Protein AF-A0A7W1HVK2-F1 (afdb_monomer)

Secondary structure (DSSP, 8-state):
-PPPEEEEEEESS-HHHHHHHHHHHHT-SSPEEEEEEEESS--SSHHHHHHTTGGGSEEEE-----TT--

Sequence (70 aa):
MNRTVSVVIPVYNHGCFLGGAIESALAQTYPIAEIIVVDDGSTDNTKKVVAAFGEKVCYIKQENSGVRAA

Mean predicted aligned error: 5.18 Å

pLDDT: mean 89.94, std 14.13, range [46.66, 98.25]

Radius of gyration: 12.38 Å; Cα contacts (8 Å, |Δi|>4): 107; chains: 1; bounding box: 27×20×38 Å

Structure (mmCIF, N/CA/C/O backbone):
data_AF-A0A7W1HVK2-F1
#
_entry.id   AF-A0A7W1HVK2-F1
#
loop_
_atom_site.group_PDB
_atom_site.id
_atom_site.type_symbol
_atom_site.label_atom_id
_atom_site.label_alt_id
_atom_site.label_comp_id
_atom_site.label_asym_id
_atom_site.label_entity_id
_atom_site.label_seq_id
_atom_site.pdbx_PDB_ins_code
_atom_site.Cartn_x
_atom_site.Cartn_y
_atom_site.Cartn_z
_atom_site.occupancy
_atom_site.B_iso_or_equiv
_atom_site.auth_seq_id
_atom_site.auth_comp_id
_atom_site.auth_asym_id
_atom_site.auth_atom_id
_atom_site.pdbx_PDB_model_num
ATOM 1 N N . MET A 1 1 ? -3.629 11.112 27.689 1.00 49.12 1 MET A N 1
ATOM 2 C CA . MET A 1 1 ? -2.818 11.067 26.454 1.00 49.12 1 MET A CA 1
ATOM 3 C C . MET A 1 1 ? -3.168 9.779 25.722 1.00 49.12 1 MET A C 1
ATOM 5 O O . MET A 1 1 ? -2.693 8.729 26.140 1.00 49.12 1 MET A O 1
ATOM 9 N N . ASN A 1 2 ? -4.037 9.824 24.708 1.00 64.56 2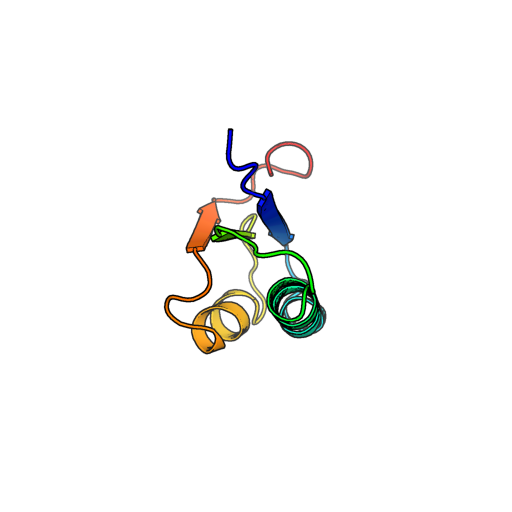 ASN A N 1
ATOM 10 C CA . ASN A 1 2 ? -4.228 8.658 23.840 1.00 64.56 2 ASN A CA 1
ATOM 11 C C . ASN A 1 2 ? -2.963 8.501 22.997 1.00 64.56 2 ASN A C 1
ATOM 13 O O . ASN A 1 2 ? -2.603 9.419 22.266 1.00 64.56 2 ASN A O 1
ATOM 17 N N . ARG A 1 3 ? -2.263 7.373 23.135 1.00 73.12 3 ARG A N 1
ATOM 18 C CA . ARG A 1 3 ? -1.142 7.044 22.252 1.00 73.12 3 ARG A CA 1
ATOM 19 C C . ARG A 1 3 ? -1.707 6.503 20.946 1.00 73.12 3 ARG A C 1
ATOM 21 O O . ARG A 1 3 ? -2.382 5.477 20.953 1.00 73.12 3 ARG A O 1
ATOM 28 N N . THR A 1 4 ? -1.436 7.186 19.849 1.00 87.81 4 THR A N 1
ATOM 29 C CA . THR A 1 4 ? -1.720 6.715 18.493 1.00 87.81 4 THR A CA 1
ATOM 30 C C . THR A 1 4 ? -0.468 6.076 17.902 1.00 87.81 4 THR A C 1
ATOM 32 O O . THR A 1 4 ? 0.650 6.466 18.240 1.00 87.81 4 THR A O 1
ATOM 35 N N . VAL A 1 5 ? -0.655 5.068 17.050 1.00 93.81 5 VAL A N 1
ATOM 36 C CA . VAL A 1 5 ? 0.428 4.386 16.331 1.00 93.81 5 VAL A CA 1
ATOM 37 C C . VAL A 1 5 ? 0.220 4.597 14.839 1.00 93.81 5 VAL A C 1
ATOM 39 O O . VAL A 1 5 ? -0.867 4.321 14.333 1.00 93.81 5 VAL A O 1
ATOM 42 N N . SER A 1 6 ? 1.263 5.054 14.155 1.00 95.44 6 SER A N 1
ATOM 43 C CA . SER A 1 6 ? 1.324 5.137 12.695 1.00 95.44 6 SER A CA 1
ATOM 44 C C . SER A 1 6 ? 2.245 4.029 12.184 1.00 95.44 6 SER A C 1
ATOM 46 O O . SER A 1 6 ? 3.318 3.809 12.749 1.00 95.44 6 SER A O 1
ATOM 48 N N . VAL A 1 7 ? 1.830 3.319 11.135 1.00 97.00 7 VAL A N 1
ATOM 49 C CA . VAL A 1 7 ? 2.628 2.255 10.508 1.00 97.00 7 VAL A CA 1
ATOM 50 C C . VAL A 1 7 ? 3.165 2.760 9.176 1.00 97.00 7 VAL A C 1
ATOM 52 O O . VAL A 1 7 ? 2.385 3.073 8.281 1.00 97.00 7 VAL A O 1
ATOM 55 N N . VAL A 1 8 ? 4.489 2.820 9.033 1.00 97.38 8 VAL A N 1
ATOM 56 C CA . VAL A 1 8 ? 5.157 3.211 7.782 1.00 97.38 8 VAL A CA 1
ATOM 57 C C . VAL A 1 8 ? 5.749 1.970 7.115 1.00 97.38 8 VAL A C 1
ATOM 59 O O . VAL A 1 8 ? 6.473 1.211 7.757 1.00 97.38 8 VAL A O 1
ATOM 62 N N . ILE A 1 9 ? 5.428 1.757 5.838 1.00 97.38 9 ILE A N 1
ATOM 63 C CA . ILE A 1 9 ? 5.860 0.605 5.038 1.00 97.38 9 ILE A CA 1
ATOM 64 C C . ILE A 1 9 ? 6.640 1.123 3.817 1.00 97.38 9 ILE A C 1
ATOM 66 O O . ILE A 1 9 ? 6.022 1.462 2.801 1.00 97.38 9 ILE A O 1
ATOM 70 N N . PRO A 1 10 ? 7.979 1.212 3.886 1.00 96.44 10 PRO A N 1
ATOM 71 C CA . PRO A 1 10 ? 8.794 1.518 2.719 1.00 96.44 10 PRO A CA 1
ATOM 72 C C . PRO A 1 10 ? 8.793 0.328 1.752 1.00 96.44 10 PRO A C 1
ATOM 74 O O . PRO A 1 10 ? 8.868 -0.832 2.167 1.00 96.44 10 PRO A O 1
ATOM 77 N N . VAL A 1 11 ? 8.701 0.601 0.453 1.00 95.94 11 VAL A N 1
ATOM 78 C CA . VAL A 1 11 ? 8.639 -0.432 -0.583 1.00 95.94 11 VAL A CA 1
ATOM 79 C C . VAL A 1 11 ? 9.361 0.009 -1.856 1.00 95.94 11 VAL A C 1
ATOM 81 O O . VAL A 1 11 ? 9.253 1.148 -2.296 1.00 95.94 11 VAL A O 1
ATOM 84 N N . TYR A 1 12 ? 10.094 -0.922 -2.466 1.00 95.56 12 TYR A N 1
ATOM 85 C CA . TYR A 1 12 ? 10.659 -0.771 -3.806 1.00 95.56 12 TYR A CA 1
ATOM 86 C C . TYR A 1 12 ? 10.676 -2.129 -4.505 1.00 95.56 12 TYR A C 1
ATOM 88 O O . TYR A 1 12 ? 11.415 -3.018 -4.090 1.00 95.56 12 TYR A O 1
ATOM 96 N N . ASN A 1 13 ? 9.864 -2.317 -5.542 1.00 95.31 13 ASN A N 1
ATOM 97 C CA . ASN A 1 13 ? 9.747 -3.567 -6.301 1.00 95.31 13 ASN A CA 1
ATOM 98 C C . ASN A 1 13 ? 9.434 -4.822 -5.452 1.00 95.31 13 ASN A C 1
ATOM 100 O O . ASN A 1 13 ? 9.959 -5.904 -5.712 1.00 95.31 13 ASN A O 1
ATOM 104 N N . HIS A 1 14 ? 8.606 -4.672 -4.412 1.00 96.12 14 HIS A N 1
ATOM 105 C CA . HIS A 1 14 ? 8.173 -5.769 -3.530 1.00 96.12 14 HIS A CA 1
ATOM 106 C C . HIS A 1 14 ? 6.640 -5.869 -3.442 1.00 96.12 14 HIS A C 1
ATOM 108 O O . HIS A 1 14 ? 6.078 -6.231 -2.403 1.00 96.12 14 HIS A O 1
ATOM 114 N N . GLY A 1 15 ? 5.938 -5.580 -4.541 1.00 94.75 15 GLY A N 1
ATOM 115 C CA . GLY A 1 15 ? 4.476 -5.600 -4.584 1.00 94.75 15 GLY A CA 1
ATOM 116 C C . GLY A 1 15 ? 3.873 -6.950 -4.176 1.00 94.75 15 GLY A C 1
ATOM 117 O O . GLY A 1 15 ? 2.820 -6.989 -3.544 1.00 94.75 15 GLY A O 1
ATOM 118 N N . CYS A 1 16 ? 4.562 -8.064 -4.442 1.00 96.62 16 CYS A N 1
ATOM 119 C CA . CYS A 1 16 ? 4.114 -9.404 -4.048 1.00 96.62 16 CYS A CA 1
ATOM 120 C C . CYS A 1 16 ? 4.009 -9.622 -2.526 1.00 96.62 16 CYS A C 1
ATOM 122 O O . CYS A 1 16 ? 3.209 -10.453 -2.103 1.00 96.62 16 CYS A O 1
ATOM 124 N N . PHE A 1 17 ? 4.757 -8.877 -1.707 1.00 97.50 17 PHE A N 1
ATOM 125 C CA . PHE A 1 17 ? 4.716 -8.984 -0.241 1.00 97.50 17 PHE A CA 1
ATOM 126 C C . PHE A 1 17 ? 3.900 -7.871 0.414 1.00 97.50 17 PHE A C 1
ATOM 128 O O . PHE A 1 17 ? 3.377 -8.042 1.516 1.00 97.50 17 PHE A O 1
ATOM 135 N N . LEU A 1 18 ? 3.774 -6.735 -0.271 1.00 98.00 18 LEU A N 1
ATOM 136 C CA . LEU A 1 18 ? 3.159 -5.529 0.268 1.00 98.00 18 LEU A CA 1
ATOM 137 C C . LEU A 1 18 ? 1.720 -5.752 0.751 1.00 98.00 18 LEU A C 1
ATOM 139 O O . LEU A 1 18 ? 1.347 -5.236 1.801 1.00 98.00 18 LEU A O 1
ATOM 143 N N . GLY A 1 19 ? 0.932 -6.553 0.029 1.00 98.00 19 GLY A N 1
ATOM 144 C CA . GLY A 1 19 ? -0.447 -6.856 0.421 1.00 98.00 19 GLY A CA 1
ATOM 145 C C . GLY A 1 19 ? -0.528 -7.501 1.806 1.00 98.00 19 GLY A C 1
ATOM 146 O O . GLY A 1 19 ? -1.240 -7.003 2.673 1.00 98.00 19 GLY A O 1
ATOM 147 N N . GLY A 1 20 ? 0.282 -8.535 2.052 1.00 98.25 20 GLY A N 1
ATOM 148 C CA . GLY A 1 20 ? 0.327 -9.209 3.352 1.00 98.25 20 GLY A CA 1
ATOM 149 C C . GLY A 1 20 ? 0.847 -8.311 4.479 1.00 98.25 20 GLY A C 1
ATOM 150 O O . GLY A 1 20 ? 0.374 -8.404 5.610 1.00 98.25 20 GLY A O 1
ATOM 151 N N . ALA A 1 21 ? 1.777 -7.397 4.182 1.00 98.00 21 ALA A N 1
ATOM 152 C CA . ALA A 1 21 ? 2.255 -6.419 5.160 1.00 98.00 21 ALA A CA 1
ATOM 153 C C . ALA A 1 21 ? 1.146 -5.437 5.583 1.00 98.00 21 ALA A C 1
ATOM 155 O O . ALA A 1 21 ? 0.964 -5.190 6.776 1.00 98.00 21 ALA A O 1
ATOM 156 N N . ILE A 1 22 ? 0.370 -4.924 4.622 1.00 97.94 22 ILE A N 1
ATOM 157 C CA . ILE A 1 22 ? -0.768 -4.035 4.894 1.00 97.94 22 ILE A CA 1
ATOM 158 C C . ILE A 1 22 ? -1.864 -4.785 5.663 1.00 97.94 22 ILE A C 1
ATOM 160 O O . ILE A 1 22 ? -2.374 -4.267 6.653 1.00 97.94 22 ILE A O 1
ATOM 164 N N . GLU A 1 23 ? -2.206 -6.010 5.257 1.00 98.00 23 GLU A N 1
ATOM 165 C CA . GLU A 1 23 ? -3.193 -6.842 5.961 1.00 98.00 23 GLU A CA 1
ATOM 166 C C . GLU A 1 23 ? -2.779 -7.121 7.410 1.00 98.00 23 GLU A C 1
ATOM 168 O O . GLU A 1 23 ? -3.597 -6.994 8.320 1.00 98.00 23 GLU A O 1
ATOM 173 N N . SER A 1 24 ? -1.499 -7.423 7.642 1.00 97.75 24 SER A N 1
ATOM 174 C CA . SER A 1 24 ? -0.943 -7.618 8.984 1.00 97.75 24 SER A CA 1
ATOM 175 C C . SER A 1 24 ? -1.071 -6.361 9.852 1.00 97.75 24 SER A C 1
ATOM 177 O O . SER A 1 24 ? -1.464 -6.447 11.018 1.00 97.75 24 SER A O 1
ATOM 179 N N . ALA A 1 25 ? -0.801 -5.179 9.289 1.00 96.69 25 ALA A N 1
ATOM 180 C CA . ALA A 1 25 ? -0.974 -3.907 9.989 1.00 96.69 25 ALA A CA 1
ATOM 181 C C . ALA A 1 25 ? -2.456 -3.605 10.289 1.00 96.69 25 ALA A C 1
ATOM 183 O O . ALA A 1 25 ? -2.793 -3.195 11.396 1.00 96.69 25 ALA A O 1
ATOM 184 N N . LEU A 1 26 ? -3.362 -3.864 9.343 1.00 95.50 26 LEU A N 1
ATOM 185 C CA . LEU A 1 26 ? -4.806 -3.689 9.543 1.00 95.50 26 LEU A CA 1
ATOM 186 C C . LEU A 1 26 ? -5.391 -4.659 10.582 1.00 95.50 26 LEU A C 1
ATOM 188 O O . LEU A 1 26 ? -6.402 -4.342 11.204 1.00 95.50 26 LEU A O 1
ATOM 192 N N . ALA A 1 27 ? -4.772 -5.825 10.775 1.00 96.56 27 ALA A N 1
ATOM 193 C CA . ALA A 1 27 ? -5.209 -6.849 11.723 1.00 96.56 27 ALA A CA 1
ATOM 194 C C . ALA A 1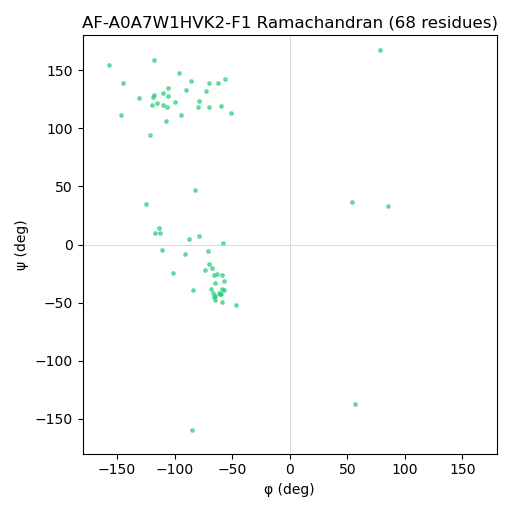 27 ? -4.659 -6.665 13.153 1.00 96.56 27 ALA A C 1
ATOM 196 O O . ALA A 1 27 ? -4.876 -7.530 14.005 1.00 96.56 27 ALA A O 1
ATOM 197 N N . GLN A 1 28 ? -3.936 -5.575 13.441 1.00 95.69 28 GLN A N 1
ATOM 198 C CA . GLN A 1 28 ? -3.381 -5.335 14.775 1.00 95.69 28 GLN A CA 1
ATOM 199 C C . GLN A 1 28 ? -4.483 -5.202 15.837 1.00 95.69 28 GLN A C 1
ATOM 201 O O . GLN A 1 28 ? -5.504 -4.547 15.639 1.00 95.69 28 GLN A O 1
ATOM 206 N N . THR A 1 29 ? -4.252 -5.800 17.009 1.00 94.81 29 THR A N 1
ATOM 207 C CA . THR A 1 29 ? -5.178 -5.731 18.155 1.00 94.81 29 THR A CA 1
ATOM 208 C C . THR A 1 29 ? -5.157 -4.370 18.848 1.00 94.81 29 THR A C 1
ATOM 210 O O . THR A 1 29 ? -6.117 -4.004 19.526 1.00 94.81 29 THR A O 1
ATOM 213 N N . TYR A 1 30 ? -4.072 -3.611 18.677 1.00 92.25 30 TYR A N 1
ATOM 214 C CA . TYR A 1 30 ? -3.987 -2.220 19.097 1.00 92.25 30 TYR A CA 1
ATOM 215 C C . TYR A 1 30 ? -4.459 -1.299 17.959 1.00 92.25 30 TYR A C 1
ATOM 217 O O . TYR A 1 30 ? -3.993 -1.470 16.831 1.00 92.25 30 TYR A O 1
ATOM 225 N N . PRO A 1 31 ? -5.321 -0.297 18.225 1.00 89.25 31 PRO A N 1
ATOM 226 C CA . PRO A 1 31 ? -5.785 0.627 17.196 1.00 89.25 31 PRO A CA 1
ATOM 227 C C . PRO A 1 31 ? -4.635 1.397 16.537 1.00 89.25 31 PRO A C 1
ATOM 229 O O . PRO A 1 31 ? -3.922 2.166 17.189 1.00 89.25 31 PRO A O 1
ATOM 232 N N . ILE A 1 32 ? -4.489 1.217 15.229 1.00 93.31 32 ILE A N 1
ATOM 233 C CA . ILE A 1 32 ? -3.609 2.030 14.393 1.00 93.31 32 ILE A CA 1
ATOM 234 C C . ILE A 1 32 ? -4.355 3.285 13.929 1.00 93.31 32 ILE A C 1
ATOM 236 O O . ILE A 1 32 ? -5.549 3.237 13.636 1.00 93.31 32 ILE A O 1
ATOM 240 N N . ALA A 1 33 ? -3.661 4.419 13.895 1.00 93.19 33 ALA A N 1
ATOM 241 C CA . ALA A 1 33 ? -4.229 5.680 13.427 1.00 93.19 33 ALA A CA 1
ATOM 242 C C . ALA A 1 33 ? -4.150 5.803 11.902 1.00 93.19 33 ALA A C 1
ATOM 244 O O . ALA A 1 33 ? -5.085 6.292 11.277 1.00 93.19 33 ALA A O 1
ATOM 245 N N . GLU A 1 34 ? -3.047 5.344 11.312 1.00 95.50 34 GLU A N 1
ATOM 246 C CA . GLU A 1 34 ? -2.795 5.437 9.877 1.00 95.50 34 GLU A CA 1
ATOM 247 C C . GLU A 1 34 ? -1.783 4.382 9.412 1.00 95.50 34 GLU A C 1
ATOM 249 O O . GLU A 1 34 ? -0.919 3.937 10.177 1.00 95.50 34 GLU A O 1
ATOM 254 N N . ILE A 1 35 ? -1.881 4.020 8.133 1.00 97.75 35 ILE A N 1
ATOM 255 C CA . ILE A 1 35 ? -0.877 3.241 7.405 1.00 97.75 35 ILE A CA 1
ATOM 256 C C . ILE A 1 35 ? -0.385 4.100 6.249 1.00 97.75 35 ILE A C 1
ATOM 258 O O . ILE A 1 35 ? -1.188 4.573 5.444 1.00 97.75 35 ILE A O 1
ATOM 262 N N . ILE A 1 36 ? 0.929 4.267 6.152 1.00 97.88 36 ILE A N 1
ATOM 263 C CA . ILE A 1 36 ? 1.586 5.032 5.097 1.00 97.88 36 ILE A CA 1
ATOM 264 C C . ILE A 1 36 ? 2.516 4.091 4.336 1.00 97.88 36 ILE A C 1
ATOM 266 O O . ILE A 1 36 ? 3.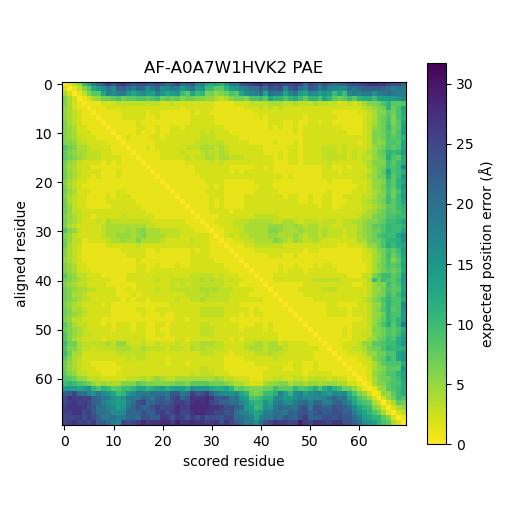436 3.517 4.915 1.00 97.88 36 ILE A O 1
ATOM 270 N N . VAL A 1 37 ? 2.294 3.935 3.035 1.00 97.94 37 VAL A N 1
ATOM 271 C CA . VAL A 1 37 ? 3.200 3.216 2.136 1.00 97.94 37 VAL A CA 1
ATOM 272 C C . VAL A 1 37 ? 4.052 4.232 1.392 1.00 97.94 37 VAL A C 1
ATOM 274 O O . VAL A 1 37 ? 3.512 5.089 0.691 1.00 97.94 37 VAL A O 1
ATOM 277 N N . VAL A 1 38 ? 5.371 4.106 1.521 1.00 97.00 38 VAL A N 1
ATOM 278 C CA . VAL A 1 38 ? 6.350 4.955 0.832 1.00 97.00 38 VAL A CA 1
ATOM 279 C C . VAL A 1 38 ? 7.008 4.133 -0.272 1.00 97.00 38 VAL A C 1
ATOM 281 O O . VAL A 1 38 ? 7.801 3.238 0.001 1.00 97.00 38 VAL A O 1
ATOM 284 N N . ASP A 1 39 ? 6.647 4.407 -1.520 1.00 95.81 39 ASP A N 1
ATOM 285 C CA . ASP A 1 39 ? 7.183 3.739 -2.704 1.00 95.81 39 ASP A CA 1
ATOM 286 C C . ASP A 1 39 ? 8.360 4.522 -3.302 1.00 95.81 39 ASP A C 1
ATOM 288 O O . ASP A 1 39 ? 8.169 5.594 -3.884 1.00 95.81 39 ASP A O 1
ATOM 292 N N . ASP A 1 40 ? 9.566 3.958 -3.205 1.00 93.19 40 ASP A N 1
ATOM 293 C CA . ASP A 1 40 ? 10.825 4.536 -3.706 1.00 93.19 40 ASP A CA 1
ATOM 294 C C . ASP A 1 40 ? 11.024 4.280 -5.214 1.00 93.19 40 ASP A C 1
ATOM 296 O O . ASP A 1 40 ? 12.072 3.838 -5.684 1.00 93.19 40 ASP A O 1
ATOM 300 N N . GLY A 1 41 ? 9.979 4.526 -6.003 1.00 93.12 41 GLY A N 1
ATOM 301 C CA . GLY A 1 41 ? 10.054 4.474 -7.462 1.00 93.12 41 GLY A CA 1
ATOM 302 C C . GLY A 1 41 ? 9.865 3.083 -8.071 1.00 93.12 41 GLY 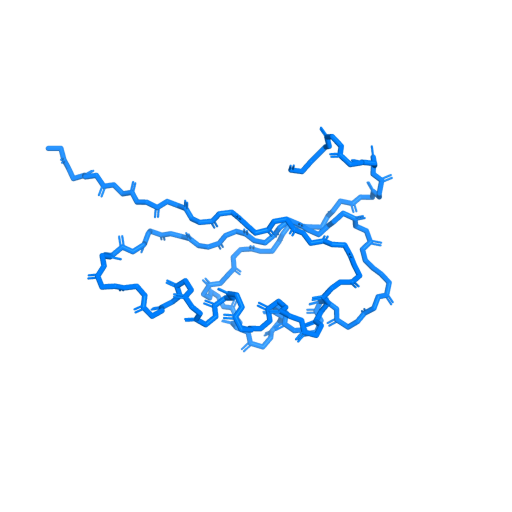A C 1
ATOM 303 O O . GLY A 1 41 ? 10.440 2.803 -9.121 1.00 93.12 41 GLY A O 1
ATOM 304 N N . SER A 1 42 ? 9.042 2.220 -7.469 1.00 95.00 42 SER A N 1
ATOM 305 C CA . SER A 1 42 ? 8.769 0.875 -7.990 1.00 95.00 42 SER A CA 1
ATOM 306 C C . SER A 1 42 ? 8.244 0.899 -9.426 1.00 95.00 42 SER A C 1
ATOM 308 O O . SER A 1 42 ? 7.430 1.753 -9.813 1.00 95.00 42 SER A O 1
ATOM 310 N N . THR A 1 43 ? 8.684 -0.092 -10.197 1.00 95.06 43 THR A N 1
ATOM 311 C CA . THR A 1 43 ? 8.278 -0.373 -11.579 1.00 95.06 43 THR A CA 1
ATOM 312 C C . THR A 1 43 ? 7.448 -1.655 -11.701 1.00 95.06 43 THR A C 1
ATOM 314 O O . THR A 1 43 ? 6.947 -1.959 -12.783 1.00 95.06 43 THR A O 1
ATOM 317 N N . ASP A 1 44 ? 7.272 -2.392 -10.603 1.00 96.12 44 ASP A N 1
ATOM 318 C CA . ASP A 1 44 ? 6.438 -3.589 -10.517 1.00 96.12 44 ASP A CA 1
ATOM 319 C C . ASP A 1 44 ? 4.948 -3.268 -10.234 1.00 96.12 44 ASP A C 1
ATOM 321 O O . ASP A 1 44 ? 4.447 -2.164 -10.467 1.00 96.12 44 ASP A O 1
ATOM 325 N N . ASN A 1 45 ? 4.197 -4.253 -9.729 1.00 96.81 45 ASN A N 1
ATOM 326 C CA . ASN A 1 45 ? 2.779 -4.110 -9.406 1.00 96.81 45 ASN A CA 1
ATOM 327 C C . ASN A 1 45 ? 2.493 -3.395 -8.067 1.00 96.81 45 ASN A C 1
ATOM 329 O O . ASN A 1 45 ? 1.324 -3.332 -7.684 1.00 96.81 45 ASN A O 1
ATOM 333 N N . THR A 1 46 ? 3.491 -2.831 -7.375 1.00 97.56 46 THR A N 1
ATOM 334 C CA . THR A 1 46 ? 3.351 -2.155 -6.068 1.00 97.56 46 THR A CA 1
ATOM 335 C C . THR A 1 46 ? 2.176 -1.175 -6.026 1.00 97.56 46 THR A C 1
ATOM 337 O O . THR A 1 46 ? 1.283 -1.312 -5.191 1.00 97.56 46 THR A O 1
ATOM 340 N N . LYS A 1 47 ? 2.089 -0.245 -6.989 1.00 96.06 47 LYS A N 1
ATOM 341 C CA . LYS A 1 47 ? 0.990 0.739 -7.050 1.00 96.06 47 LYS A CA 1
ATOM 342 C C . LYS A 1 47 ? -0.390 0.080 -7.158 1.00 96.06 47 LYS A C 1
ATOM 344 O O . LYS A 1 47 ? -1.353 0.555 -6.562 1.00 96.06 47 LYS A O 1
ATOM 349 N N . LYS A 1 48 ? -0.494 -1.018 -7.915 1.00 97.69 48 LYS A N 1
ATOM 350 C CA . LYS A 1 48 ? -1.749 -1.768 -8.075 1.00 97.69 48 LYS A CA 1
ATOM 351 C C . LYS A 1 48 ? -2.151 -2.454 -6.769 1.00 97.69 48 LYS A C 1
ATOM 353 O O . LYS A 1 48 ? -3.335 -2.489 -6.455 1.00 97.69 48 LYS A O 1
ATOM 358 N N . VAL A 1 49 ? -1.177 -2.976 -6.023 1.00 97.94 49 VAL A N 1
ATOM 359 C CA . VAL A 1 49 ? -1.411 -3.613 -4.722 1.00 97.94 49 VAL A CA 1
ATOM 360 C C . VAL A 1 49 ? -1.926 -2.592 -3.715 1.00 97.94 49 VAL A C 1
ATOM 362 O O . VAL A 1 49 ? -2.960 -2.837 -3.107 1.00 97.94 49 VAL A O 1
ATOM 365 N N . VAL A 1 50 ? -1.292 -1.420 -3.603 1.00 97.00 50 VAL A N 1
ATOM 366 C CA . VAL A 1 50 ? -1.759 -0.364 -2.684 1.00 97.00 50 VAL A CA 1
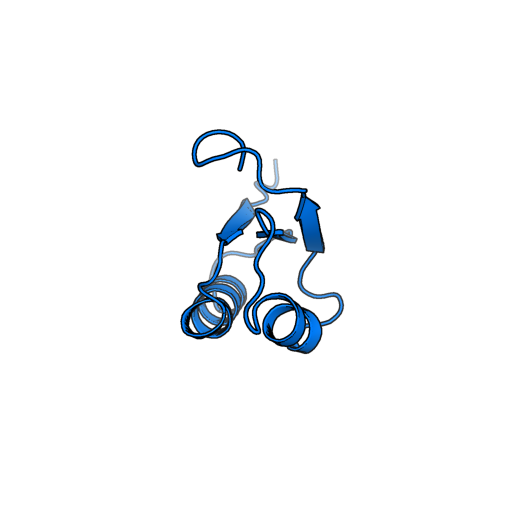ATOM 367 C C . VAL A 1 50 ? -3.162 0.121 -3.046 1.00 97.00 50 VAL A C 1
ATOM 369 O O . VAL A 1 50 ? -4.008 0.265 -2.167 1.00 97.00 50 VAL A O 1
ATOM 372 N N . ALA A 1 51 ? -3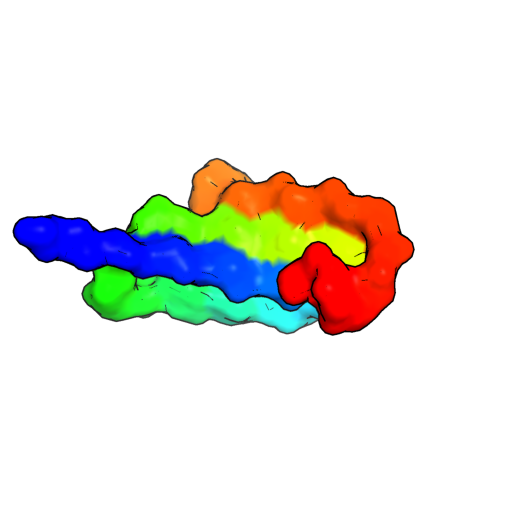.450 0.299 -4.340 1.00 96.88 51 ALA A N 1
ATOM 373 C CA . ALA A 1 51 ? -4.761 0.751 -4.805 1.00 96.88 51 ALA A CA 1
ATOM 374 C C . ALA A 1 51 ? -5.917 -0.177 -4.381 1.00 96.88 51 ALA A C 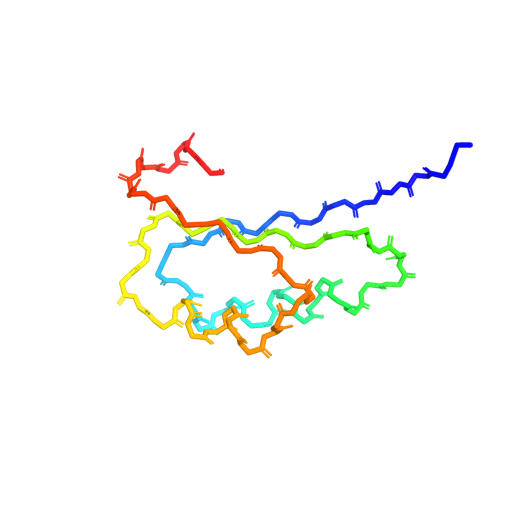1
ATOM 376 O O . ALA A 1 51 ? -7.042 0.293 -4.221 1.00 96.88 51 ALA A O 1
ATOM 377 N N . ALA A 1 52 ? -5.657 -1.471 -4.155 1.00 97.69 52 ALA A N 1
ATOM 378 C CA . ALA A 1 52 ? -6.668 -2.422 -3.689 1.00 97.69 52 ALA A CA 1
ATOM 379 C C . ALA A 1 52 ? -7.148 -2.151 -2.248 1.00 97.69 52 ALA A C 1
ATOM 381 O O . ALA A 1 52 ? -8.236 -2.590 -1.879 1.00 97.69 52 ALA A O 1
ATOM 382 N N . PHE A 1 53 ? -6.375 -1.412 -1.445 1.00 97.06 53 PHE A N 1
ATOM 383 C CA . PHE A 1 53 ? -6.726 -1.066 -0.062 1.00 97.06 53 PHE A CA 1
ATOM 384 C C . PHE A 1 53 ? -7.497 0.259 0.065 1.00 97.06 53 PHE A C 1
ATOM 386 O O . PHE A 1 53 ? -8.030 0.553 1.138 1.00 97.06 53 PHE A O 1
ATOM 393 N N . GLY A 1 54 ? -7.615 1.029 -1.023 1.00 95.44 54 GLY A N 1
ATOM 394 C CA . GLY A 1 54 ? -8.372 2.282 -1.066 1.00 95.44 54 GLY A CA 1
ATOM 395 C C . GLY A 1 54 ? -7.898 3.302 -0.027 1.00 95.44 54 GLY A C 1
ATOM 396 O O . GLY A 1 54 ? -6.704 3.463 0.200 1.00 95.44 54 GLY A O 1
ATOM 397 N N . GLU A 1 55 ? -8.845 3.966 0.637 1.00 94.69 55 GLU A N 1
ATOM 398 C CA . GLU A 1 55 ? -8.575 5.033 1.617 1.00 94.69 55 GLU A CA 1
ATOM 399 C C . GLU A 1 55 ? -7.961 4.538 2.938 1.00 94.69 55 GLU A C 1
ATOM 401 O O . GLU A 1 55 ? -7.576 5.345 3.779 1.00 94.69 55 GLU A O 1
ATOM 406 N N . LYS A 1 56 ? -7.837 3.218 3.139 1.00 94.44 56 LYS A N 1
ATOM 407 C CA . LYS A 1 56 ? -7.210 2.651 4.347 1.00 94.44 56 LYS A CA 1
ATOM 408 C C . LYS A 1 56 ? -5.698 2.876 4.399 1.00 94.44 56 LYS A C 1
ATOM 410 O O . LYS A 1 56 ? -5.096 2.672 5.450 1.00 94.44 56 LYS A O 1
ATOM 415 N N . VAL A 1 57 ? -5.086 3.223 3.267 1.00 97.06 57 VAL A N 1
ATOM 416 C CA . VAL A 1 57 ? -3.639 3.381 3.129 1.00 97.06 57 VAL A CA 1
ATOM 417 C C . VAL A 1 57 ? -3.336 4.710 2.453 1.00 97.06 57 VAL A C 1
ATOM 419 O O . VAL A 1 57 ? -3.798 4.982 1.347 1.00 97.06 57 VAL A O 1
ATOM 422 N N . CYS A 1 58 ? -2.502 5.519 3.096 1.00 97.38 58 CYS A N 1
ATOM 423 C CA . CYS A 1 58 ? -1.888 6.678 2.471 1.00 97.38 58 CYS A CA 1
ATOM 424 C C . CYS A 1 58 ? -0.712 6.208 1.608 1.00 97.38 58 CYS A C 1
ATOM 426 O O . CYS A 1 58 ? 0.194 5.539 2.101 1.00 97.38 58 CYS A O 1
ATOM 428 N N . TYR A 1 59 ? -0.722 6.530 0.317 1.00 97.31 59 TYR A N 1
ATOM 429 C CA . TYR A 1 59 ? 0.326 6.128 -0.619 1.00 97.31 59 TYR A CA 1
ATOM 430 C C . TYR A 1 59 ? 1.148 7.333 -1.059 1.00 97.31 59 TYR A C 1
ATOM 432 O O . TYR A 1 59 ? 0.622 8.256 -1.682 1.00 97.31 59 TYR A O 1
ATOM 440 N N . ILE A 1 60 ? 2.446 7.295 -0.778 1.00 95.81 60 ILE A N 1
ATOM 441 C CA . ILE A 1 60 ? 3.414 8.308 -1.185 1.00 95.81 60 ILE A CA 1
ATOM 442 C C . ILE A 1 60 ? 4.384 7.638 -2.149 1.00 95.81 60 ILE A C 1
ATOM 444 O O . ILE A 1 60 ? 5.032 6.661 -1.791 1.0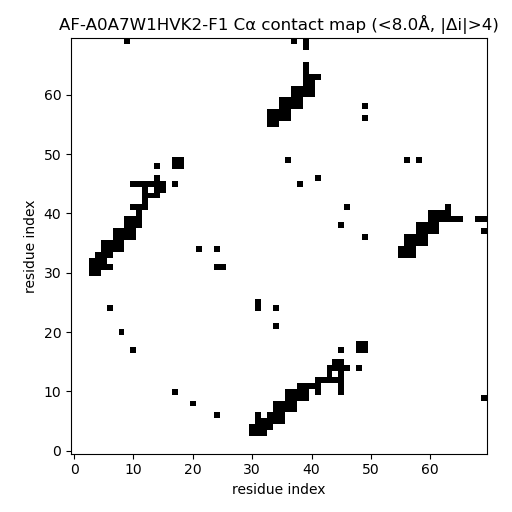0 95.81 60 ILE A O 1
ATOM 448 N N . LYS A 1 61 ? 4.490 8.155 -3.375 1.00 91.81 61 LYS A N 1
ATOM 449 C CA . LYS A 1 61 ? 5.499 7.711 -4.342 1.00 91.81 61 LYS A CA 1
ATOM 450 C C . LYS A 1 61 ? 6.528 8.811 -4.545 1.00 91.81 61 LYS A C 1
ATOM 452 O O . LYS A 1 61 ? 6.146 9.942 -4.840 1.00 91.81 61 LYS A O 1
ATOM 457 N N . GLN A 1 62 ? 7.803 8.458 -4.452 1.00 87.06 62 GLN A N 1
ATOM 458 C CA . GLN A 1 62 ? 8.921 9.338 -4.777 1.00 87.06 62 GLN A CA 1
ATOM 459 C C . GLN A 1 62 ? 9.743 8.771 -5.936 1.00 87.06 62 GLN A C 1
ATOM 461 O O . GLN A 1 62 ? 9.672 7.582 -6.257 1.00 87.06 62 GLN A O 1
ATOM 466 N N . GLU A 1 63 ? 10.486 9.644 -6.607 1.00 74.62 63 GLU A N 1
ATOM 467 C CA . GLU A 1 63 ? 11.463 9.234 -7.611 1.00 74.62 63 GLU A CA 1
ATOM 468 C C . GLU A 1 63 ? 12.665 8.606 -6.883 1.00 74.62 63 GLU A C 1
ATOM 470 O O . GLU A 1 63 ? 13.112 9.155 -5.872 1.00 74.62 63 GLU A O 1
ATOM 475 N N . ASN A 1 64 ? 13.129 7.434 -7.344 1.00 62.78 64 ASN A N 1
ATOM 476 C CA . ASN A 1 64 ? 14.089 6.599 -6.610 1.00 62.78 64 ASN A CA 1
ATOM 477 C C . ASN A 1 64 ? 15.311 7.420 -6.170 1.00 62.78 64 ASN A C 1
ATOM 479 O O . ASN A 1 64 ? 16.085 7.888 -7.006 1.00 62.78 64 ASN A O 1
ATOM 483 N N . SER A 1 65 ? 15.467 7.595 -4.858 1.00 60.47 65 SER A N 1
ATOM 484 C CA . SER A 1 65 ? 16.555 8.387 -4.263 1.00 60.47 65 SER A CA 1
ATOM 485 C C . SER A 1 65 ? 17.534 7.520 -3.455 1.00 60.47 65 SER A C 1
ATOM 487 O O . SER A 1 65 ? 18.381 8.034 -2.721 1.00 60.47 65 SER A O 1
ATOM 489 N N . GLY A 1 66 ? 17.461 6.194 -3.624 1.00 55.12 66 GLY A N 1
ATOM 490 C CA . GLY A 1 66 ? 18.308 5.211 -2.955 1.00 55.12 66 GLY A CA 1
ATOM 491 C C . GLY A 1 66 ? 17.903 4.901 -1.505 1.00 55.12 66 GLY A C 1
ATOM 492 O O . GLY A 1 66 ? 17.150 5.624 -0.861 1.00 55.12 66 GLY A O 1
ATOM 493 N N . VAL A 1 67 ? 18.484 3.819 -0.965 1.00 53.28 67 VAL A N 1
ATOM 494 C CA . VAL A 1 67 ? 18.113 3.077 0.272 1.00 53.28 67 VAL A CA 1
ATOM 495 C C . VAL A 1 67 ? 18.090 3.900 1.584 1.00 53.28 67 VAL A C 1
ATOM 497 O O . VAL A 1 67 ? 17.850 3.352 2.652 1.00 53.28 67 VAL A O 1
ATOM 500 N N . ARG A 1 68 ? 18.371 5.207 1.558 1.00 49.38 68 ARG A N 1
ATOM 501 C CA . ARG A 1 68 ? 18.406 6.082 2.748 1.00 49.38 68 ARG A CA 1
ATOM 502 C C . ARG A 1 68 ? 17.363 7.205 2.739 1.00 49.38 68 ARG A C 1
ATOM 504 O O . ARG A 1 68 ? 17.452 8.093 3.582 1.00 49.38 68 ARG A O 1
ATOM 511 N N . ALA A 1 69 ? 16.414 7.183 1.807 1.00 56.22 69 ALA A N 1
ATOM 512 C CA . ALA A 1 69 ? 15.428 8.250 1.634 1.00 56.22 69 ALA A CA 1
ATOM 513 C C . ALA A 1 69 ? 13.978 7.852 1.975 1.00 56.22 69 ALA A C 1
ATOM 515 O O . ALA A 1 69 ? 13.074 8.620 1.658 1.00 56.22 69 ALA A O 1
ATOM 516 N N . ALA A 1 70 ? 13.740 6.685 2.585 1.00 46.66 70 ALA A N 1
ATOM 517 C CA . ALA A 1 70 ? 12.399 6.170 2.885 1.00 46.66 70 ALA A CA 1
ATOM 518 C C . ALA A 1 70 ? 12.294 5.619 4.311 1.00 46.66 70 ALA A C 1
ATOM 520 O O . ALA A 1 70 ? 13.290 5.020 4.782 1.00 46.66 70 ALA A O 1
#

Nearest PDB structures (foldseek):
  6p61-assembly3_C  TM=8.974E-01  e=7.285E-05  Leptospira borgpetersenii serovar Hardjo-bovis str. JB197
  6p61-assembly2_B  TM=8.969E-01  e=8.880E-05  Leptospira borgpetersenii serovar Hardjo-bovis str. JB197
  1h7l-assembly1_A  TM=8.072E-01  e=3.549E-04  Bacillus subtilis
  1qgs-assembly1_A  TM=8.077E-01  e=4.049E-04  Bacillus subtilis
  1h7q-assembly1_A  TM=8.043E-01  e=9.546E-04  Bacillus subtilis

Solvent-accessible surface area (backbone atoms only — not comparable to full-atom values): 4336 Å² total; per-residue (Å²): 132,87,83,74,41,74,48,77,45,69,41,61,68,46,30,92,53,47,54,6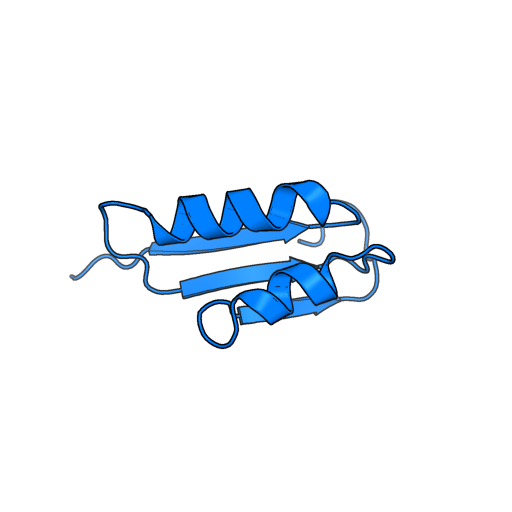0,53,52,52,54,61,74,65,46,93,65,76,66,74,47,37,38,38,39,29,50,49,54,83,58,59,38,69,63,47,56,58,75,55,47,90,69,44,48,79,46,77,45,77,65,72,58,100,82,70,112

Foldseek 3Di:
DDDAAEAEAEDAQPLVCVLVVLVVVVPDPDDHPAYEYEYQQHPDCNVVSQVVCPPRYHYHYDDHPDDPPD